Protein AF-A0A9E0VNU0-F1 (afdb_monomer_lite)

Structure (mmCIF, N/CA/C/O backbone):
data_AF-A0A9E0VNU0-F1
#
_entry.id   AF-A0A9E0VNU0-F1
#
loop_
_atom_site.group_PDB
_atom_site.id
_atom_site.type_symbol
_atom_site.label_atom_id
_atom_site.label_alt_id
_atom_site.label_comp_id
_atom_site.label_asym_id
_atom_site.label_entity_id
_atom_site.label_seq_id
_atom_site.pdbx_PDB_ins_code
_atom_site.Cartn_x
_atom_site.Cartn_y
_atom_site.Cartn_z
_atom_site.occupancy
_atom_site.B_iso_or_equiv
_atom_site.auth_seq_id
_atom_site.auth_comp_id
_atom_site.auth_asym_id
_atom_site.auth_atom_id
_atom_site.pdbx_PDB_model_num
ATOM 1 N N . MET A 1 1 ? 38.778 8.368 -46.674 1.00 57.22 1 MET A N 1
ATOM 2 C CA . MET A 1 1 ? 38.107 7.218 -46.029 1.00 57.22 1 MET A CA 1
ATOM 3 C C . MET A 1 1 ? 37.888 7.440 -44.525 1.00 57.22 1 MET A C 1
ATOM 5 O O . MET A 1 1 ? 36.750 7.337 -44.096 1.00 57.22 1 MET A O 1
ATOM 9 N N . ASN A 1 2 ? 38.894 7.884 -43.752 1.00 63.44 2 ASN A N 1
ATOM 10 C CA . ASN A 1 2 ? 38.768 8.132 -42.296 1.00 63.44 2 ASN A CA 1
ATOM 11 C C . ASN A 1 2 ? 37.678 9.133 -41.856 1.00 63.44 2 ASN A C 1
ATOM 13 O O . ASN A 1 2 ? 37.056 8.921 -40.822 1.00 63.44 2 ASN A O 1
ATOM 17 N N . ARG A 1 3 ? 37.398 10.202 -42.622 1.00 65.94 3 ARG A N 1
ATOM 18 C CA . ARG A 1 3 ? 36.423 11.238 -42.205 1.00 65.94 3 ARG A CA 1
ATOM 19 C C . ARG A 1 3 ? 34.973 10.735 -42.159 1.00 65.94 3 ARG A C 1
ATOM 21 O O . ARG A 1 3 ? 34.201 11.180 -41.320 1.00 65.94 3 ARG A O 1
ATOM 28 N N . TYR A 1 4 ? 34.618 9.798 -43.038 1.00 78.69 4 TYR A N 1
ATOM 29 C CA . TYR A 1 4 ? 33.267 9.229 -43.110 1.00 78.69 4 TYR A CA 1
ATOM 30 C C . TYR A 1 4 ? 33.044 8.131 -42.065 1.00 78.69 4 TYR A C 1
ATOM 32 O O . TYR A 1 4 ? 31.936 7.982 -41.562 1.00 78.69 4 TYR A O 1
ATOM 40 N N . ILE A 1 5 ? 34.109 7.419 -41.683 1.00 78.69 5 ILE A N 1
ATOM 41 C CA . ILE A 1 5 ? 34.070 6.399 -40.627 1.00 78.69 5 ILE A CA 1
ATOM 42 C C . ILE A 1 5 ? 33.786 7.050 -39.267 1.00 78.69 5 ILE A C 1
ATOM 44 O O . ILE A 1 5 ? 32.913 6.581 -38.544 1.00 78.69 5 ILE A O 1
ATOM 48 N N . CYS A 1 6 ? 34.434 8.177 -38.945 1.00 74.00 6 C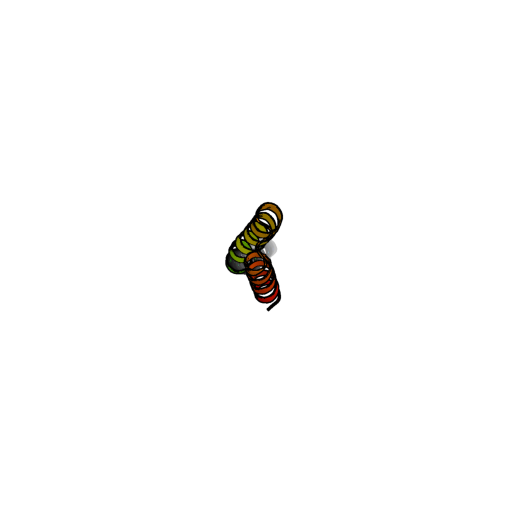YS A N 1
ATOM 49 C CA . CYS A 1 6 ? 34.150 8.902 -37.701 1.00 74.00 6 CYS A CA 1
ATOM 50 C C . CYS A 1 6 ? 32.701 9.412 -37.632 1.00 74.00 6 CYS A C 1
ATOM 52 O O . CYS A 1 6 ? 32.084 9.347 -36.573 1.00 74.00 6 CYS A O 1
ATOM 54 N N . LEU A 1 7 ? 32.138 9.872 -38.755 1.00 77.00 7 LEU A N 1
ATOM 55 C CA . LEU A 1 7 ? 30.739 10.311 -38.829 1.00 77.00 7 LEU A CA 1
ATOM 56 C C . LEU A 1 7 ? 29.750 9.150 -38.643 1.00 77.00 7 LEU A C 1
ATOM 58 O O . LEU A 1 7 ? 28.742 9.319 -37.964 1.00 77.00 7 LEU A O 1
ATOM 62 N N . LEU A 1 8 ? 30.052 7.968 -39.189 1.00 78.44 8 LEU A N 1
ATOM 63 C CA . LEU A 1 8 ? 29.234 6.763 -39.011 1.00 78.44 8 LEU A CA 1
ATOM 64 C C . LEU A 1 8 ? 29.264 6.240 -37.570 1.00 78.44 8 LEU A C 1
ATOM 66 O O . LEU A 1 8 ? 28.221 5.879 -37.033 1.00 78.44 8 LEU A O 1
ATOM 70 N N . ILE A 1 9 ? 30.435 6.246 -36.928 1.00 77.69 9 ILE A N 1
ATOM 71 C CA . ILE A 1 9 ? 30.578 5.861 -35.516 1.00 77.69 9 ILE A CA 1
ATOM 72 C C . ILE A 1 9 ? 29.801 6.831 -34.618 1.00 77.69 9 ILE A C 1
ATOM 74 O O . ILE A 1 9 ? 29.102 6.401 -33.702 1.00 77.69 9 ILE A O 1
ATOM 78 N N . PHE A 1 10 ? 29.875 8.134 -34.903 1.00 75.12 10 PHE A N 1
ATOM 79 C CA . PHE A 1 10 ? 29.132 9.135 -34.144 1.00 75.12 10 PHE A CA 1
ATOM 80 C C . PHE A 1 10 ? 27.619 8.955 -34.316 1.00 75.12 10 PHE A C 1
ATOM 82 O O . PHE A 1 10 ? 26.910 8.934 -33.319 1.00 75.12 10 PHE A O 1
ATOM 89 N N . ALA A 1 11 ? 27.137 8.725 -35.544 1.00 71.44 11 ALA A N 1
ATOM 90 C CA . ALA A 1 11 ? 25.727 8.451 -35.834 1.00 71.44 11 ALA A CA 1
ATOM 91 C C . ALA A 1 11 ? 25.194 7.193 -35.117 1.00 71.44 11 ALA A C 1
ATOM 93 O O . ALA A 1 11 ? 24.067 7.198 -34.625 1.00 71.44 11 ALA A O 1
ATOM 94 N N . PHE A 1 12 ? 26.011 6.140 -35.001 1.00 70.44 12 PHE A N 1
ATOM 95 C CA . PHE A 1 12 ? 25.657 4.930 -34.252 1.00 70.44 12 PHE A CA 1
ATOM 96 C C . PHE A 1 12 ? 25.554 5.171 -32.739 1.00 70.44 12 PHE A C 1
ATOM 98 O O . PHE A 1 12 ? 24.676 4.603 -32.095 1.00 70.44 12 PHE A O 1
ATOM 105 N N . MET A 1 13 ? 26.400 6.037 -32.170 1.00 70.50 13 MET A N 1
ATOM 106 C CA . MET A 1 13 ? 26.328 6.378 -30.743 1.00 70.50 13 MET A CA 1
ATOM 107 C C . MET A 1 13 ? 25.054 7.159 -30.386 1.00 70.50 13 MET A C 1
ATOM 109 O O . MET A 1 13 ? 24.471 6.909 -29.335 1.00 70.50 13 MET A O 1
ATOM 113 N N . ILE A 1 14 ? 24.570 8.046 -31.264 1.00 66.25 14 ILE A N 1
ATOM 114 C CA . ILE A 1 14 ? 23.319 8.801 -31.029 1.00 66.25 14 ILE A CA 1
ATOM 115 C C . ILE A 1 14 ? 22.074 7.911 -31.142 1.00 66.25 14 ILE A C 1
ATOM 117 O O . ILE A 1 14 ? 21.075 8.179 -30.484 1.00 66.25 14 ILE A O 1
ATOM 121 N N . ALA A 1 15 ? 22.133 6.840 -31.941 1.00 63.47 15 ALA A N 1
ATOM 122 C CA . ALA A 1 15 ? 21.041 5.874 -32.075 1.00 63.47 15 ALA A CA 1
ATOM 123 C C . ALA A 1 15 ? 20.913 4.920 -30.867 1.00 63.47 15 ALA A C 1
ATOM 125 O O . ALA A 1 15 ? 19.847 4.344 -30.661 1.00 63.47 15 ALA A O 1
ATOM 126 N N . GLY A 1 16 ? 21.977 4.758 -30.067 1.00 62.84 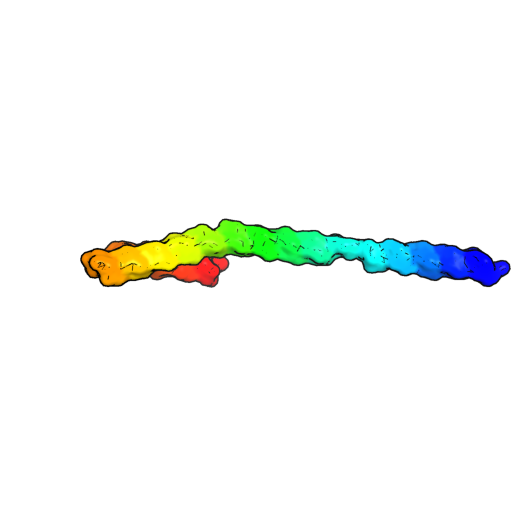16 GLY A N 1
ATOM 127 C CA . GLY A 1 16 ? 21.986 3.918 -28.860 1.00 62.84 16 GLY A CA 1
ATOM 128 C C . GLY A 1 16 ? 21.394 4.582 -27.609 1.00 62.84 16 GLY A C 1
ATOM 129 O O . GLY A 1 16 ? 21.005 3.883 -26.678 1.00 62.84 16 GLY A O 1
ATOM 130 N N . CYS A 1 17 ? 21.276 5.913 -27.585 1.00 65.50 17 CYS A N 1
ATOM 131 C CA . CYS A 1 17 ? 20.608 6.660 -26.515 1.00 65.50 17 CYS A CA 1
ATOM 132 C C . CYS A 1 17 ? 19.101 6.752 -26.786 1.00 65.50 17 CYS A C 1
ATOM 134 O O . CYS A 1 17 ? 18.594 7.811 -27.151 1.00 65.50 17 CYS A O 1
ATOM 136 N N . ASN A 1 18 ? 18.375 5.643 -26.647 1.00 68.31 18 ASN A N 1
ATOM 137 C CA . ASN A 1 18 ? 16.918 5.658 -26.738 1.00 68.31 18 ASN A CA 1
ATOM 138 C C . ASN A 1 18 ? 16.308 5.482 -25.340 1.00 68.31 18 ASN A C 1
ATOM 140 O O . ASN A 1 18 ? 16.382 4.401 -24.764 1.00 68.31 18 ASN A O 1
ATOM 144 N N . ASN A 1 19 ? 15.666 6.526 -24.804 1.00 76.69 19 ASN A N 1
ATOM 145 C CA . ASN A 1 19 ? 15.036 6.538 -23.469 1.00 76.69 19 ASN A CA 1
ATOM 146 C C . ASN A 1 19 ? 13.752 5.684 -23.386 1.00 76.69 19 ASN A C 1
ATOM 148 O O . ASN A 1 19 ? 12.920 5.879 -22.498 1.00 76.69 19 ASN A O 1
ATOM 152 N N . ASN A 1 20 ? 13.539 4.776 -24.338 1.00 82.75 20 ASN A N 1
ATOM 153 C CA . ASN A 1 20 ? 12.317 3.990 -24.428 1.00 82.75 20 ASN A CA 1
ATOM 154 C C . ASN A 1 20 ? 12.161 3.062 -23.217 1.00 82.75 20 ASN A C 1
ATOM 156 O O . ASN A 1 20 ? 11.086 3.009 -22.631 1.00 82.75 20 ASN A O 1
ATOM 160 N N . ASP A 1 21 ? 13.245 2.418 -22.784 1.00 86.25 21 ASP A N 1
ATOM 161 C CA . ASP A 1 21 ? 13.225 1.526 -21.620 1.00 86.25 21 ASP A CA 1
ATOM 162 C C . ASP A 1 21 ? 12.924 2.295 -20.326 1.00 86.25 21 ASP A C 1
ATOM 164 O O . ASP A 1 21 ? 12.139 1.841 -19.497 1.00 86.25 21 ASP A O 1
ATOM 168 N N . GLU A 1 22 ? 13.476 3.505 -20.179 1.00 88.31 22 GLU A N 1
ATOM 169 C CA . GLU A 1 22 ? 13.174 4.393 -19.049 1.00 88.31 22 GLU A CA 1
ATOM 170 C C . GLU A 1 22 ? 11.694 4.792 -19.037 1.00 88.31 22 GLU A C 1
ATOM 172 O O . GLU A 1 22 ? 11.060 4.812 -17.982 1.00 88.31 22 GLU A O 1
ATOM 177 N N . LYS A 1 23 ? 11.124 5.092 -20.209 1.00 91.19 23 LYS A N 1
ATOM 178 C CA . LYS A 1 23 ? 9.705 5.429 -20.336 1.00 91.19 23 LYS A CA 1
ATOM 179 C C . LYS A 1 23 ? 8.814 4.240 -19.975 1.00 91.19 23 LYS A C 1
ATOM 181 O O . LYS A 1 23 ? 7.904 4.401 -19.172 1.00 91.19 23 LYS A O 1
ATOM 186 N N . VAL A 1 24 ? 9.113 3.055 -20.506 1.00 93.12 24 VAL A N 1
ATOM 187 C CA . VAL A 1 24 ? 8.376 1.822 -20.190 1.00 93.12 24 VAL A CA 1
ATOM 188 C C . VAL A 1 24 ? 8.447 1.518 -18.694 1.00 93.12 24 VAL A C 1
ATOM 190 O O . VAL A 1 24 ? 7.428 1.204 -18.083 1.00 93.12 24 VAL A O 1
ATOM 193 N N . LEU A 1 25 ? 9.622 1.666 -18.076 1.00 93.25 25 LEU A N 1
ATOM 194 C CA . LEU A 1 25 ? 9.780 1.470 -16.638 1.00 93.25 25 LEU A CA 1
ATOM 195 C C . LEU A 1 25 ? 8.943 2.471 -15.830 1.00 93.25 25 LEU A C 1
ATOM 197 O O . LEU A 1 25 ? 8.278 2.072 -14.876 1.00 93.25 25 LEU A O 1
ATOM 201 N N . LYS A 1 26 ? 8.939 3.753 -16.217 1.00 96.00 26 LYS A N 1
ATOM 202 C CA . LYS A 1 26 ? 8.090 4.773 -15.581 1.00 96.00 26 LYS A CA 1
ATOM 203 C C . LYS A 1 26 ? 6.610 4.428 -15.698 1.00 96.00 26 LYS A C 1
ATOM 205 O O . LYS A 1 26 ? 5.906 4.507 -14.700 1.00 96.00 26 LYS A O 1
ATOM 210 N N . ASP A 1 27 ? 6.158 3.986 -16.866 1.00 96.69 27 ASP A N 1
ATOM 211 C CA . ASP A 1 27 ? 4.757 3.618 -17.085 1.00 96.69 27 ASP A CA 1
ATOM 212 C C . ASP A 1 27 ? 4.347 2.406 -16.220 1.00 96.69 27 ASP A C 1
ATOM 214 O O . ASP A 1 27 ? 3.273 2.400 -15.611 1.00 96.69 27 ASP A O 1
ATOM 218 N N . ILE A 1 28 ? 5.221 1.399 -16.086 1.00 95.81 28 ILE A N 1
ATOM 219 C CA . ILE A 1 28 ? 4.997 0.250 -15.191 1.00 95.81 28 ILE A CA 1
ATOM 220 C C . ILE A 1 28 ? 4.918 0.705 -13.730 1.00 95.81 28 ILE A C 1
ATOM 222 O O . ILE A 1 28 ? 3.997 0.312 -13.015 1.00 95.81 28 ILE A O 1
ATOM 226 N N . LEU A 1 29 ? 5.850 1.551 -13.284 1.00 96.38 29 LEU A N 1
ATOM 227 C CA . LEU A 1 29 ? 5.861 2.056 -11.910 1.00 96.38 29 LEU A CA 1
ATOM 228 C C . LEU A 1 29 ? 4.614 2.887 -11.609 1.00 96.38 29 LEU A C 1
ATOM 230 O O . LEU A 1 29 ? 3.945 2.630 -10.615 1.00 96.38 29 LEU A O 1
ATOM 234 N N . SER A 1 30 ? 4.261 3.830 -12.483 1.00 97.31 30 SER A N 1
ATOM 235 C CA . SER A 1 30 ? 3.093 4.691 -12.293 1.00 97.31 30 SER A CA 1
ATOM 236 C C . SER A 1 30 ? 1.784 3.907 -12.323 1.00 97.31 30 SER A C 1
ATOM 238 O O . SER A 1 30 ? 0.905 4.163 -11.503 1.00 97.31 30 SER A O 1
ATOM 240 N N . SER A 1 31 ? 1.644 2.929 -13.223 1.00 95.94 31 SER A N 1
ATOM 241 C CA . SER A 1 31 ? 0.450 2.074 -13.250 1.00 95.94 31 SER A CA 1
ATOM 242 C C . SER A 1 31 ? 0.336 1.222 -11.982 1.00 95.94 31 SER A C 1
ATOM 244 O O . SER A 1 31 ? -0.728 1.196 -11.365 1.00 95.94 31 SER A O 1
ATOM 246 N N . THR A 1 32 ? 1.442 0.628 -11.530 1.00 94.50 32 THR A N 1
ATOM 247 C CA . THR A 1 32 ? 1.503 -0.158 -10.287 1.00 94.50 32 THR A CA 1
ATOM 248 C C . THR A 1 32 ? 1.207 0.700 -9.053 1.00 94.50 32 THR A C 1
ATOM 250 O O . THR A 1 32 ? 0.436 0.308 -8.180 1.00 94.50 32 THR A O 1
ATOM 253 N N . GLU A 1 33 ? 1.778 1.902 -8.971 1.00 95.88 33 GLU A N 1
ATOM 254 C CA . GLU A 1 33 ? 1.506 2.841 -7.882 1.00 95.88 33 GLU A CA 1
ATOM 255 C C . GLU A 1 33 ? 0.029 3.244 -7.864 1.00 95.88 33 GLU A C 1
ATOM 257 O O . GLU A 1 33 ? -0.606 3.218 -6.810 1.00 95.88 33 GLU A O 1
ATOM 262 N N . SER A 1 34 ? -0.548 3.534 -9.034 1.00 95.94 34 SER A N 1
ATOM 263 C CA . SER A 1 34 ? -1.955 3.923 -9.146 1.00 95.94 34 SER A CA 1
ATOM 264 C C . SER A 1 34 ? -2.928 2.825 -8.703 1.00 95.94 34 SER A C 1
ATOM 266 O O . SER A 1 34 ? -4.007 3.145 -8.205 1.00 95.94 34 SER A O 1
ATOM 268 N N . SER A 1 35 ? -2.553 1.546 -8.836 1.00 94.94 35 SER A N 1
ATOM 269 C CA . SER A 1 35 ? -3.378 0.423 -8.385 1.00 94.94 35 SER A CA 1
ATOM 270 C C . SER A 1 35 ? -3.186 0.102 -6.902 1.00 94.94 35 SER A C 1
ATOM 272 O O . SER A 1 35 ? -4.154 -0.236 -6.224 1.00 94.94 35 SER A O 1
ATOM 274 N N . ILE A 1 36 ? -1.961 0.214 -6.378 1.00 96.25 36 ILE A N 1
ATOM 275 C CA . ILE A 1 36 ? -1.636 -0.203 -5.003 1.00 96.25 36 ILE A CA 1
ATOM 276 C C . ILE A 1 36 ? -1.885 0.916 -3.986 1.00 96.25 36 ILE A C 1
ATOM 278 O O . ILE A 1 36 ? -2.415 0.659 -2.905 1.00 96.25 36 ILE A O 1
ATOM 282 N N . HIS A 1 37 ? -1.526 2.164 -4.301 1.00 96.69 37 HIS A N 1
ATOM 283 C CA . HIS A 1 37 ? -1.554 3.261 -3.330 1.00 96.69 37 HIS A CA 1
ATOM 284 C C . HIS A 1 37 ? -2.948 3.522 -2.721 1.00 96.69 37 HIS A C 1
ATOM 286 O O . HIS A 1 37 ? -3.037 3.669 -1.498 1.00 96.69 37 HIS A O 1
ATOM 292 N N . PRO A 1 38 ? -4.057 3.508 -3.491 1.00 97.75 38 PRO A N 1
ATOM 293 C CA . PRO A 1 38 ? -5.393 3.667 -2.916 1.00 97.75 38 PRO A CA 1
ATOM 294 C C . PRO A 1 38 ? -5.765 2.544 -1.936 1.00 97.75 38 PRO A C 1
ATOM 296 O O . PRO A 1 38 ? -6.339 2.813 -0.881 1.00 97.75 38 PRO A O 1
ATOM 299 N N . LEU A 1 39 ? -5.400 1.297 -2.252 1.00 98.12 39 LEU A N 1
ATOM 300 C CA . LEU A 1 39 ? -5.660 0.138 -1.394 1.00 98.12 39 LEU A CA 1
ATOM 301 C C . LEU A 1 39 ? -4.843 0.203 -0.100 1.00 98.12 39 LEU A C 1
ATOM 303 O O . LEU A 1 39 ? -5.360 -0.113 0.969 1.00 98.12 39 LEU A O 1
ATOM 307 N N . TYR A 1 40 ? -3.601 0.686 -0.174 1.00 97.69 40 TYR A N 1
ATOM 308 C CA . TYR A 1 40 ? -2.765 0.921 1.003 1.00 97.69 40 TYR A CA 1
ATOM 309 C C . TYR A 1 40 ? -3.368 1.977 1.942 1.00 97.69 40 TYR A C 1
ATOM 311 O O . TYR A 1 40 ? -3.387 1.797 3.165 1.00 97.69 40 TYR A O 1
ATOM 319 N N . ILE A 1 41 ? -3.891 3.079 1.391 1.00 98.19 41 ILE A N 1
ATOM 320 C CA . ILE A 1 41 ? -4.597 4.098 2.182 1.00 98.19 41 ILE A CA 1
ATOM 321 C C . ILE A 1 41 ? -5.826 3.475 2.850 1.00 98.19 41 ILE A C 1
ATOM 323 O O . ILE A 1 41 ? -6.039 3.660 4.050 1.00 98.19 41 ILE A O 1
ATOM 327 N N . GLN A 1 42 ? -6.615 2.709 2.093 1.00 98.19 42 GLN A N 1
ATOM 328 C CA . GLN A 1 42 ? -7.805 2.036 2.607 1.00 98.19 42 GLN A CA 1
ATOM 329 C C . GLN A 1 42 ? -7.464 1.078 3.751 1.00 98.19 42 GLN A C 1
ATOM 331 O O . GLN A 1 42 ? -8.087 1.161 4.810 1.00 98.19 42 GLN A O 1
ATOM 336 N N . SER A 1 43 ? -6.462 0.209 3.575 1.00 98.38 43 SER A N 1
ATOM 337 C CA . SER A 1 43 ? -6.049 -0.723 4.623 1.00 98.38 43 SER A CA 1
ATOM 338 C C . SER A 1 43 ? -5.573 0.026 5.865 1.00 98.38 43 SER A C 1
ATOM 340 O O . SER A 1 43 ? -5.982 -0.297 6.976 1.00 98.38 43 SER A O 1
ATOM 342 N N . SER A 1 44 ? -4.747 1.059 5.690 1.00 98.44 44 SER A N 1
ATOM 343 C CA . SER A 1 44 ? -4.182 1.820 6.809 1.00 98.44 44 SER A CA 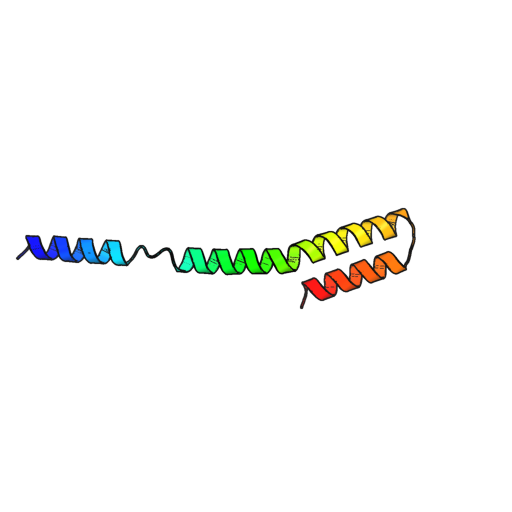1
ATOM 344 C C . SER A 1 44 ? -5.270 2.514 7.631 1.00 98.44 44 SER A C 1
ATOM 346 O O . SER A 1 44 ? -5.271 2.423 8.859 1.00 98.44 44 SER A O 1
ATOM 348 N N . ASN A 1 45 ? -6.236 3.143 6.958 1.00 98.56 45 ASN A N 1
ATOM 349 C CA . ASN A 1 45 ? -7.362 3.799 7.617 1.00 98.56 45 ASN A CA 1
ATOM 350 C C . ASN A 1 45 ? -8.266 2.794 8.334 1.00 98.56 45 ASN A C 1
ATOM 352 O O . ASN A 1 45 ? -8.626 3.025 9.483 1.00 98.56 45 ASN A O 1
ATOM 356 N N . ALA A 1 46 ? -8.593 1.671 7.693 1.00 98.62 46 ALA A N 1
ATOM 357 C CA . ALA A 1 46 ? -9.435 0.636 8.285 1.00 98.62 46 ALA A CA 1
ATOM 358 C C . ALA A 1 46 ? -8.787 0.022 9.539 1.00 98.62 46 ALA A C 1
ATOM 360 O O . ALA A 1 46 ? -9.426 -0.109 10.579 1.00 98.62 46 ALA A O 1
ATOM 361 N N . TYR A 1 47 ? -7.484 -0.269 9.494 1.00 98.44 47 TYR A N 1
ATOM 362 C CA . TYR A 1 47 ? -6.757 -0.747 10.671 1.00 98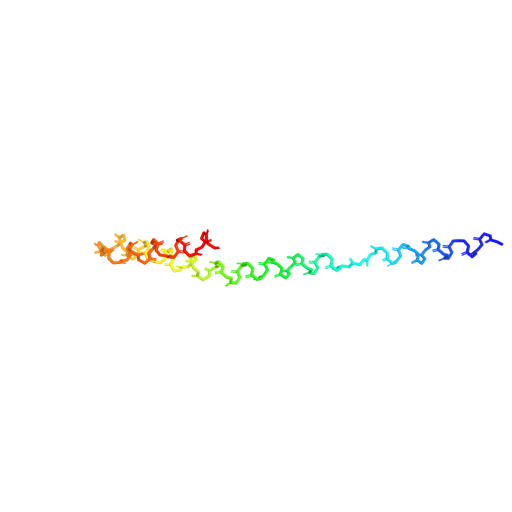.44 47 TYR A CA 1
ATOM 363 C C . TYR A 1 47 ? -6.791 0.266 11.819 1.00 98.44 47 TYR A C 1
ATOM 365 O O . TYR A 1 47 ? -7.050 -0.096 12.970 1.00 98.44 47 TYR A O 1
ATOM 373 N N . TRP A 1 48 ? -6.544 1.543 11.512 1.00 98.50 48 TRP A N 1
ATOM 374 C CA . TRP A 1 48 ? -6.566 2.596 12.519 1.00 98.50 48 TRP A CA 1
ATOM 375 C C . TRP A 1 48 ? -7.958 2.759 13.131 1.00 98.50 48 TRP A C 1
ATOM 377 O O . TRP A 1 48 ? -8.089 2.755 14.353 1.00 98.50 48 TRP A O 1
ATOM 387 N N . ASN A 1 49 ? -8.994 2.816 12.294 1.00 98.56 49 ASN A N 1
ATOM 388 C CA . ASN A 1 49 ? -10.382 2.921 12.723 1.00 98.56 49 ASN A CA 1
ATOM 389 C C . ASN A 1 49 ? -10.784 1.752 13.623 1.00 98.56 49 ASN A C 1
ATOM 391 O O . ASN A 1 49 ? -11.268 1.994 14.724 1.00 98.56 49 ASN A O 1
ATOM 395 N N . GLY A 1 50 ? -10.521 0.509 13.212 1.00 98.31 50 GLY A N 1
ATOM 396 C CA . GLY A 1 50 ? -10.814 -0.676 14.024 1.00 98.31 50 GLY A CA 1
ATOM 397 C C . GLY A 1 50 ? -10.069 -0.676 15.358 1.00 98.31 50 GLY A C 1
ATOM 398 O O . GLY A 1 50 ? -10.622 -1.069 16.382 1.00 98.31 50 GLY A O 1
ATOM 399 N N . THR A 1 51 ? -8.837 -0.156 15.380 1.00 98.25 51 THR A N 1
ATOM 400 C CA . THR A 1 51 ? -8.041 -0.021 16.610 1.00 98.25 51 THR A CA 1
ATOM 401 C C . THR A 1 51 ? -8.659 0.972 17.597 1.00 98.25 51 THR A C 1
ATOM 403 O O . THR A 1 51 ? -8.687 0.697 18.795 1.00 98.25 51 THR A O 1
ATOM 406 N N . ILE A 1 52 ? -9.149 2.122 17.121 1.00 98.31 52 ILE A N 1
ATOM 407 C CA . ILE A 1 52 ? -9.706 3.167 17.997 1.00 98.31 52 ILE A CA 1
ATOM 408 C C . ILE A 1 52 ? -11.170 2.921 18.374 1.00 98.31 52 ILE A C 1
ATOM 410 O O . ILE A 1 52 ? -11.599 3.360 19.439 1.00 98.31 52 ILE A O 1
ATOM 414 N N . SER A 1 53 ? -11.943 2.258 17.513 1.00 97.94 53 SER A N 1
ATOM 415 C CA . SER A 1 53 ? -13.373 2.018 17.727 1.00 97.94 53 SER A CA 1
ATOM 416 C C . SER A 1 53 ? -13.663 0.664 18.373 1.00 97.94 53 SER A C 1
ATOM 418 O O . SER A 1 53 ? -14.697 0.513 19.021 1.00 97.94 53 SER A O 1
ATOM 420 N N . GLY A 1 54 ? -12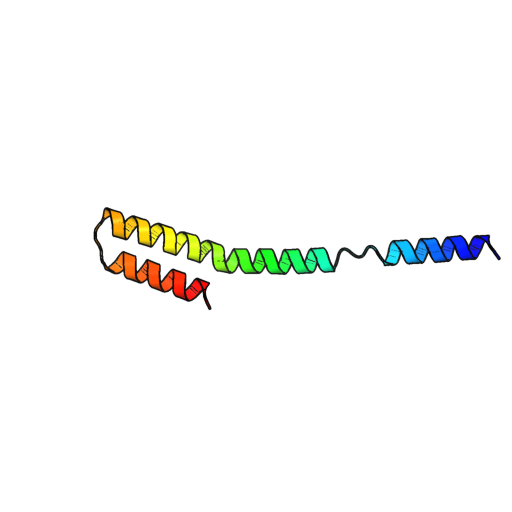.778 -0.322 18.195 1.00 96.69 54 GLY A N 1
ATOM 421 C CA . GLY A 1 54 ? -13.041 -1.720 18.535 1.00 96.69 54 GLY A CA 1
ATOM 422 C C . GLY A 1 54 ? -14.023 -2.416 17.584 1.00 96.69 54 GLY A C 1
ATOM 423 O O . GLY A 1 54 ? -14.444 -3.536 17.870 1.00 96.69 54 GLY A O 1
ATOM 424 N N . ASP A 1 55 ? -14.404 -1.776 16.475 1.00 97.50 55 ASP A N 1
ATOM 425 C CA . ASP A 1 55 ? -15.333 -2.334 15.494 1.00 97.50 55 ASP A CA 1
ATOM 426 C C . ASP A 1 55 ? -14.658 -3.426 14.653 1.00 97.50 55 ASP A C 1
ATOM 428 O O . ASP A 1 55 ? -13.691 -3.185 13.923 1.00 97.50 55 ASP A O 1
ATOM 432 N N . SER A 1 56 ? -15.196 -4.644 14.733 1.00 96.88 56 SER A N 1
ATOM 433 C CA . SER A 1 56 ? -14.714 -5.788 13.962 1.00 96.88 56 SER A CA 1
ATOM 434 C C . SER A 1 56 ? -14.875 -5.623 12.447 1.00 96.88 56 SER A C 1
ATOM 436 O O . SER A 1 56 ? -14.100 -6.219 11.697 1.00 96.88 56 SER A O 1
ATOM 438 N N . GLU A 1 57 ? -15.838 -4.823 11.977 1.00 98.06 57 GLU A N 1
ATOM 439 C CA . GLU A 1 57 ? -16.053 -4.602 10.541 1.00 98.06 57 GLU A CA 1
ATOM 440 C C . GLU A 1 57 ? -14.890 -3.843 9.890 1.00 98.06 57 GLU A C 1
ATOM 442 O O . GLU A 1 57 ? -14.541 -4.092 8.734 1.00 98.06 57 GLU A O 1
ATOM 447 N N . GLU A 1 58 ? -14.224 -2.958 10.632 1.00 98.50 58 GLU A N 1
ATOM 448 C CA . GLU A 1 58 ? -13.048 -2.240 10.139 1.00 98.50 58 GLU A CA 1
ATOM 449 C C . GLU A 1 58 ? -11.863 -3.193 9.898 1.00 98.50 58 GLU A C 1
ATOM 451 O O . GLU A 1 58 ? -11.138 -3.056 8.910 1.00 98.50 58 GLU A O 1
ATOM 456 N N . PHE A 1 59 ? -11.705 -4.242 10.713 1.00 98.00 59 PHE A N 1
ATOM 457 C CA . PHE A 1 59 ? -10.678 -5.262 10.467 1.00 98.00 59 PHE A CA 1
ATOM 458 C C . PHE A 1 59 ? -10.987 -6.132 9.239 1.00 98.00 59 PHE A C 1
ATOM 460 O O . PHE A 1 59 ? -10.056 -6.562 8.551 1.00 98.00 59 PHE A O 1
ATOM 467 N N . ALA A 1 60 ? -12.266 -6.347 8.913 1.00 97.94 60 ALA A N 1
ATOM 468 C CA . ALA A 1 60 ? -12.654 -7.001 7.663 1.00 97.94 60 ALA A CA 1
ATOM 469 C C . ALA A 1 60 ? -12.247 -6.148 6.449 1.00 97.94 60 ALA A C 1
ATOM 471 O O . ALA A 1 60 ? -11.563 -6.650 5.556 1.00 97.94 60 ALA A O 1
ATOM 472 N N . LYS A 1 61 ? -12.540 -4.838 6.471 1.00 98.19 61 LYS A N 1
ATOM 473 C CA . LYS A 1 61 ? -12.114 -3.884 5.425 1.00 98.19 61 LYS A CA 1
ATOM 474 C C . LYS A 1 61 ? -10.590 -3.841 5.270 1.00 98.19 61 LYS A C 1
ATOM 476 O O . LYS A 1 61 ? -10.081 -3.816 4.150 1.00 98.19 61 LYS A O 1
ATOM 481 N N . TYR A 1 62 ? -9.850 -3.869 6.382 1.00 98.12 62 TYR A N 1
ATOM 482 C CA . TYR A 1 62 ? -8.389 -3.985 6.368 1.00 98.12 62 TYR A CA 1
ATOM 483 C C . TYR A 1 62 ? -7.929 -5.264 5.656 1.00 98.12 62 TYR A C 1
ATOM 485 O O . TYR A 1 62 ? -7.043 -5.208 4.800 1.00 98.12 62 TYR A O 1
ATOM 493 N N . SER A 1 63 ? -8.522 -6.412 5.991 1.00 97.81 63 SER A N 1
ATOM 494 C CA . SER A 1 63 ? -8.162 -7.699 5.389 1.00 97.81 63 SER A CA 1
ATOM 495 C C . SER A 1 63 ? -8.448 -7.721 3.886 1.00 97.81 63 SER A C 1
ATOM 497 O O . SER A 1 63 ? -7.571 -8.087 3.104 1.00 97.81 63 SER A O 1
ATOM 499 N N . GLU A 1 64 ? -9.626 -7.254 3.472 1.00 97.94 64 GLU A N 1
ATOM 500 C CA . GLU A 1 64 ? -10.024 -7.178 2.064 1.00 97.94 64 GLU A CA 1
ATOM 501 C C . GLU A 1 64 ? -9.061 -6.322 1.236 1.00 97.94 64 GLU A C 1
ATOM 503 O O . GLU A 1 64 ? -8.599 -6.765 0.182 1.00 97.94 64 GLU A O 1
ATOM 508 N N . ALA A 1 65 ? -8.688 -5.139 1.734 1.00 97.88 65 ALA A N 1
ATOM 509 C CA . ALA A 1 65 ? -7.742 -4.258 1.053 1.00 97.88 65 ALA A CA 1
ATOM 510 C C . ALA A 1 65 ? -6.347 -4.899 0.902 1.00 97.88 65 ALA A C 1
ATOM 512 O O . ALA A 1 65 ? -5.735 -4.803 -0.161 1.00 97.88 65 ALA A O 1
ATOM 513 N N . ASN A 1 66 ? -5.853 -5.617 1.919 1.00 97.31 66 ASN A N 1
ATOM 514 C CA . ASN A 1 66 ? -4.568 -6.327 1.830 1.00 97.31 66 ASN A CA 1
ATOM 515 C C . ASN A 1 66 ? -4.603 -7.521 0.869 1.00 97.31 66 ASN A C 1
ATOM 517 O O . ASN A 1 66 ? -3.633 -7.764 0.147 1.00 97.31 66 ASN A O 1
ATOM 521 N N . ILE A 1 67 ? -5.717 -8.255 0.831 1.00 97.38 67 ILE A N 1
ATOM 522 C CA . ILE A 1 67 ? -5.918 -9.331 -0.146 1.00 97.38 67 ILE A CA 1
ATOM 523 C C . ILE A 1 67 ? -5.927 -8.750 -1.561 1.00 97.38 67 ILE A C 1
ATOM 525 O O . ILE A 1 67 ? -5.295 -9.322 -2.445 1.00 97.38 67 ILE A O 1
ATOM 529 N N . ALA A 1 68 ? -6.604 -7.618 -1.772 1.00 95.69 68 ALA A N 1
ATOM 530 C CA . ALA A 1 68 ? -6.642 -6.940 -3.063 1.00 95.69 68 ALA A CA 1
ATOM 531 C C . ALA A 1 68 ? -5.256 -6.442 -3.508 1.00 95.69 68 ALA A C 1
ATOM 533 O O . ALA A 1 68 ? -4.935 -6.569 -4.680 1.00 95.69 68 ALA A O 1
ATOM 534 N N . MET A 1 69 ? -4.411 -5.952 -2.590 1.00 93.62 69 MET A N 1
ATOM 535 C CA . MET A 1 69 ? -3.026 -5.563 -2.915 1.00 93.62 69 MET A CA 1
ATOM 536 C C . MET A 1 69 ? -2.128 -6.742 -3.312 1.00 93.62 69 MET A C 1
ATOM 538 O O . MET A 1 69 ? -1.105 -6.535 -3.957 1.00 93.62 69 MET A O 1
ATOM 542 N N . SER A 1 70 ? -2.473 -7.962 -2.897 1.00 89.75 70 SER A N 1
ATOM 543 C CA . SER A 1 70 ? -1.650 -9.161 -3.106 1.00 89.75 70 SER A CA 1
ATOM 544 C C . SER A 1 70 ? -2.046 -9.970 -4.352 1.00 89.75 70 SER A C 1
ATOM 546 O O . SER A 1 70 ? -1.491 -11.049 -4.567 1.00 89.75 70 SER A O 1
ATOM 548 N N . ARG A 1 71 ? -3.036 -9.505 -5.124 1.00 76.56 71 ARG A N 1
ATOM 549 C CA . ARG A 1 71 ? -3.586 -10.165 -6.319 1.00 76.56 71 ARG A CA 1
ATOM 550 C C . ARG A 1 71 ? -3.261 -9.369 -7.573 1.00 76.56 71 ARG A C 1
ATOM 552 O O . ARG A 1 71 ? -2.984 -10.035 -8.593 1.00 76.56 71 ARG A O 1
#

Radius of gyration: 25.05 Å; chains: 1; bounding box: 55×21×65 Å

pLDDT: mean 89.08, std 12.18, range [57.22, 98.62]

Foldseek 3Di:
DVVVVVVVVVVVVVVVPDCVVVVVVVVVVVVLCVQLVVLVVQLVVLVVCCVVPVDPVSVVSNVVSVVSNVD

Secondary structure (DSSP, 8-state):
-HHHHHHHHHHHHHHH--THHHHHHHHHHHHHHHHHHHHHHHHHHHHHHHHHH--HHHHHHHHHHHHHHT-

Sequence (71 aa):
MNRYICLLIFAFMIAGCNNNDEKVLKDILSSTESSIHPLYIQSSNAYWNGTISGDSEEFAK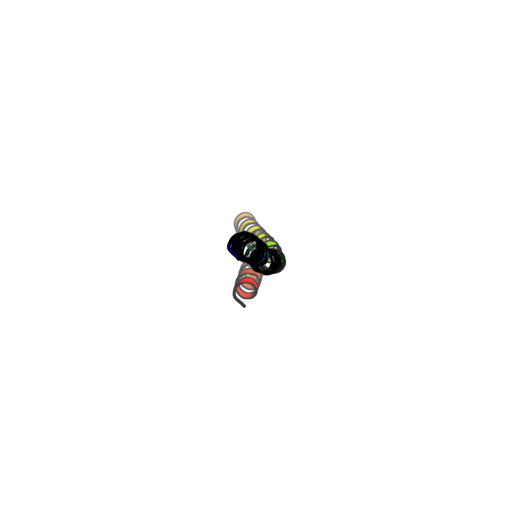YSEANIAMSR